Protein AF-A0A1G8QWF1-F1 (afdb_monomer_lite)

Secondary structure (DSSP, 8-state):
--HHHHHHHHHHHHHHHHHHHHHHHHHHHHHTTSS-HHHHHHHHHHHHHHHHHHHHTSPP-S-HHHHHHHTHHHHHHHHHHHHHHHH--STTHHHHHHHHHHHHHHHHGGGTT-GGG-HHHHHHHHHHHHHHHHHHHHHHHHHHHHHHHHT--

Radius of gyration: 18.03 Å; chains: 1; bounding box: 44×51×43 Å

Foldseek 3Di:
DDPVLLCVLQVQLVVLLVVLLVQLLVQCVVCVPPPDLVSLVVSLVSSLVSLLQSLLPHDDPVDLVSLLSNLVVLLVVLVVLLVCVVPDPDPVCPPSVVVSCSQCVSPCVVVVVPPSVPSNCSSVSSSVSSSNSNVVNVVVVVVVVVVVVVVVD

Sequence (153 aa):
MSFTDVLEINIKPFVYHTCIIMIGLGTIAATWNTSKNEGVFVAFILMILLHYVGGFLLTDHHSRYKNLSSVLLVFIFNFSLALYVQYFDYELQSLIGSVVFAFKLPFLYILGWHGPNYPLLVAFLPSLLLWLGLESKLLINSYRRILLDRNTT

pLDDT: mean 82.57, std 12.19, range [43.84, 96.19]

Structure (mmCIF, N/CA/C/O backbone):
data_AF-A0A1G8QWF1-F1
#
_entry.id   AF-A0A1G8QWF1-F1
#
loop_
_atom_site.group_PDB
_atom_site.id
_atom_site.type_symbol
_atom_site.label_atom_id
_atom_site.label_alt_id
_atom_site.label_comp_id
_atom_site.label_asym_id
_atom_site.label_entity_id
_atom_site.label_seq_id
_atom_site.pdbx_PDB_ins_code
_atom_site.Cartn_x
_atom_site.Cartn_y
_atom_site.Cartn_z
_atom_site.occupancy
_atom_site.B_iso_or_equiv
_atom_site.auth_seq_id
_atom_site.auth_comp_id
_atom_site.auth_asym_id
_atom_site.auth_atom_id
_atom_site.pdbx_PDB_model_num
ATOM 1 N N . MET A 1 1 ? 11.865 10.617 -16.528 1.00 74.00 1 MET A N 1
ATOM 2 C CA . MET A 1 1 ? 10.537 9.991 -16.390 1.00 74.00 1 MET A CA 1
ATOM 3 C C . MET A 1 1 ? 9.541 11.123 -16.269 1.00 74.00 1 MET A C 1
ATOM 5 O O . MET A 1 1 ? 9.817 12.041 -15.499 1.00 74.00 1 MET A O 1
ATOM 9 N N . SER A 1 2 ? 8.501 11.138 -17.098 1.00 87.38 2 SER A N 1
ATOM 10 C CA . SER A 1 2 ? 7.500 12.206 -17.072 1.00 87.38 2 SER A CA 1
ATOM 11 C C . SER A 1 2 ? 6.624 12.081 -15.816 1.00 87.38 2 SER A C 1
ATOM 13 O O . SER A 1 2 ? 6.546 11.006 -15.220 1.00 87.38 2 SER A O 1
ATOM 15 N N . PHE A 1 3 ? 5.963 13.165 -15.399 1.00 83.69 3 PHE A N 1
ATOM 16 C CA . PHE A 1 3 ? 4.993 13.108 -14.297 1.00 83.69 3 PHE A CA 1
ATOM 17 C C . PHE A 1 3 ? 3.871 12.098 -14.585 1.00 83.69 3 PHE A C 1
ATOM 19 O O . PHE A 1 3 ? 3.483 11.333 -13.704 1.00 83.69 3 PHE A O 1
ATOM 26 N N . THR A 1 4 ? 3.409 12.048 -15.835 1.00 88.25 4 THR A N 1
ATOM 27 C CA . THR A 1 4 ? 2.381 11.114 -16.303 1.00 88.25 4 THR A CA 1
ATOM 28 C C . THR A 1 4 ? 2.822 9.661 -16.133 1.00 88.25 4 THR A C 1
ATOM 30 O O . THR A 1 4 ? 2.059 8.865 -15.595 1.00 88.25 4 THR A O 1
ATOM 33 N N . ASP A 1 5 ? 4.074 9.336 -16.475 1.00 85.88 5 ASP A N 1
ATOM 34 C CA . ASP A 1 5 ? 4.620 7.981 -16.300 1.00 85.88 5 ASP A CA 1
ATOM 35 C C . ASP A 1 5 ? 4.638 7.586 -14.813 1.00 85.88 5 ASP A C 1
ATOM 37 O O . ASP A 1 5 ? 4.400 6.434 -14.454 1.00 85.88 5 ASP A O 1
ATOM 41 N N . VAL A 1 6 ? 4.967 8.535 -13.925 1.00 85.44 6 VAL A N 1
ATOM 42 C CA .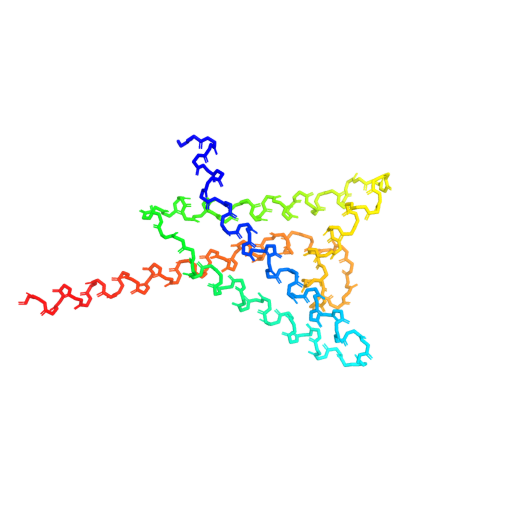 VAL A 1 6 ? 5.011 8.277 -12.477 1.00 85.44 6 VAL A CA 1
ATOM 43 C C . VAL A 1 6 ? 3.602 8.026 -11.959 1.00 85.44 6 VAL A C 1
ATOM 45 O O . VAL A 1 6 ? 3.395 7.073 -11.207 1.00 85.44 6 VAL A O 1
ATOM 48 N N . LEU A 1 7 ? 2.634 8.838 -12.383 1.00 87.62 7 LEU A N 1
ATOM 49 C CA . LEU A 1 7 ? 1.237 8.686 -11.994 1.00 87.62 7 LEU A CA 1
ATOM 50 C C . LEU A 1 7 ? 0.660 7.344 -12.466 1.00 87.62 7 LEU A C 1
ATOM 52 O O . LEU A 1 7 ? 0.024 6.643 -11.680 1.00 87.62 7 LEU A O 1
ATOM 56 N N . GLU A 1 8 ? 0.932 6.955 -13.711 1.00 90.06 8 GLU A N 1
ATOM 57 C CA . GLU A 1 8 ? 0.458 5.699 -14.298 1.00 90.06 8 GLU A CA 1
ATOM 58 C C . GLU A 1 8 ? 0.972 4.473 -13.530 1.00 90.06 8 GLU A C 1
ATOM 60 O O . GLU A 1 8 ? 0.209 3.558 -13.221 1.00 90.06 8 GLU A O 1
ATOM 65 N N . ILE A 1 9 ? 2.246 4.476 -13.136 1.00 91.62 9 ILE A N 1
ATOM 66 C CA . ILE A 1 9 ? 2.836 3.376 -12.359 1.00 91.62 9 ILE A CA 1
ATOM 67 C C . ILE A 1 9 ? 2.262 3.306 -10.931 1.00 91.62 9 ILE A C 1
ATOM 69 O O . ILE A 1 9 ? 2.194 2.229 -10.335 1.00 91.62 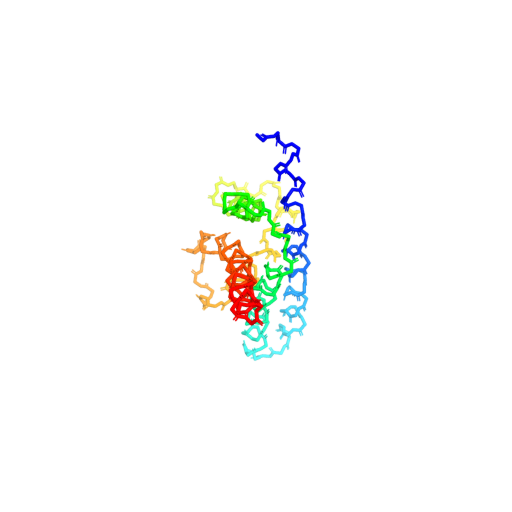9 ILE A O 1
ATOM 73 N N . ASN A 1 10 ? 1.813 4.436 -10.382 1.00 92.38 10 ASN A N 1
ATOM 74 C CA . ASN A 1 10 ? 1.321 4.536 -9.008 1.00 92.38 10 ASN A CA 1
ATOM 75 C C . ASN A 1 10 ? -0.188 4.304 -8.853 1.00 92.38 10 ASN A C 1
ATOM 77 O O . ASN A 1 10 ? -0.639 3.954 -7.758 1.00 92.38 10 ASN A O 1
ATOM 81 N N . ILE A 1 11 ? -0.979 4.489 -9.915 1.00 92.44 11 ILE A N 1
ATOM 82 C CA . ILE A 1 11 ? -2.444 4.456 -9.814 1.00 92.44 11 ILE A CA 1
ATOM 83 C C . ILE A 1 11 ? -2.955 3.090 -9.345 1.00 92.44 11 ILE A C 1
ATOM 85 O O . ILE A 1 11 ? -3.840 3.006 -8.499 1.00 92.44 11 ILE A O 1
ATOM 89 N N . LYS A 1 12 ? -2.361 2.001 -9.840 1.00 91.94 12 LYS A N 1
ATOM 90 C CA . LYS A 1 12 ? -2.780 0.634 -9.513 1.00 91.94 12 LYS A CA 1
ATOM 91 C C . LYS A 1 12 ? -2.491 0.273 -8.042 1.00 91.94 12 LYS A C 1
ATOM 93 O O . LYS A 1 12 ? -3.426 -0.144 -7.360 1.00 91.94 12 LYS A O 1
ATOM 98 N N . PRO A 1 13 ? -1.267 0.477 -7.516 1.00 94.25 13 PRO A N 1
ATOM 99 C CA . PRO A 1 13 ? -0.976 0.379 -6.082 1.00 94.25 13 PRO A CA 1
ATOM 100 C C . PRO A 1 13 ? -1.906 1.224 -5.209 1.00 94.25 13 PRO A C 1
ATOM 102 O O . PRO A 1 13 ? -2.366 0.757 -4.167 1.00 94.25 13 PRO A O 1
ATOM 105 N N . PHE A 1 14 ? -2.219 2.445 -5.649 1.00 94.69 14 PHE A N 1
ATOM 106 C CA . PHE A 1 14 ? -3.128 3.331 -4.930 1.00 94.69 14 PHE A CA 1
ATOM 107 C C . PHE A 1 14 ? -4.554 2.773 -4.863 1.00 94.69 14 PHE A C 1
ATOM 109 O O . PHE A 1 14 ? -5.126 2.700 -3.779 1.00 94.69 14 PHE A O 1
ATOM 116 N N . VAL A 1 15 ? -5.093 2.280 -5.982 1.00 94.56 15 VAL A N 1
ATOM 117 C CA . VAL A 1 15 ? -6.410 1.623 -6.023 1.00 94.56 15 VAL A CA 1
ATOM 118 C C . VAL A 1 15 ? -6.437 0.380 -5.131 1.00 94.56 15 VAL A C 1
ATOM 120 O O . VAL A 1 15 ? -7.384 0.210 -4.366 1.00 94.56 15 VAL A O 1
ATOM 123 N N . TYR A 1 16 ? -5.397 -0.462 -5.169 1.00 94.50 16 TYR A N 1
ATOM 124 C CA . TYR A 1 16 ? -5.292 -1.616 -4.267 1.00 94.50 16 TYR A CA 1
ATOM 125 C C . TYR A 1 16 ? -5.349 -1.190 -2.807 1.00 94.50 16 TYR A C 1
ATOM 127 O O . TYR A 1 16 ? -6.152 -1.730 -2.049 1.00 94.50 16 TYR A O 1
ATOM 135 N N . HIS A 1 17 ? -4.557 -0.190 -2.428 1.00 94.31 17 HIS A N 1
ATOM 136 C CA . HIS A 1 17 ? -4.582 0.354 -1.080 1.00 94.31 17 HIS A CA 1
ATOM 137 C C . HIS A 1 17 ? -5.986 0.844 -0.692 1.00 94.31 17 HIS A C 1
ATOM 139 O O . HIS A 1 17 ? -6.511 0.403 0.327 1.00 94.31 17 HIS A O 1
ATOM 145 N N . THR A 1 18 ? -6.644 1.664 -1.518 1.00 92.69 18 THR A N 1
ATOM 146 C CA . THR A 1 18 ? -8.005 2.151 -1.239 1.00 92.69 18 THR A CA 1
ATOM 147 C C . THR A 1 18 ? -9.008 1.007 -1.068 1.00 92.69 18 THR A C 1
ATOM 149 O O . THR A 1 18 ? -9.769 1.006 -0.102 1.00 92.69 18 THR A O 1
ATOM 152 N N . CYS A 1 19 ? -9.001 0.004 -1.950 1.00 93.94 19 CYS A N 1
ATOM 153 C CA . CYS A 1 19 ? -9.896 -1.150 -1.836 1.00 93.94 19 CYS A CA 1
ATOM 154 C C . CYS A 1 19 ? -9.656 -1.940 -0.545 1.00 93.94 19 CYS A C 1
ATOM 156 O O . CYS A 1 19 ? -10.612 -2.298 0.143 1.00 93.94 19 CYS A O 1
ATOM 158 N N . ILE A 1 20 ? -8.391 -2.185 -0.196 1.00 93.25 20 ILE A N 1
ATOM 159 C CA . ILE A 1 20 ? -8.035 -2.913 1.023 1.00 93.25 20 ILE A CA 1
ATOM 160 C C . ILE A 1 20 ? -8.504 -2.126 2.256 1.00 93.25 20 ILE A C 1
ATOM 162 O O . ILE A 1 20 ? -9.128 -2.709 3.137 1.00 93.25 20 ILE A O 1
ATOM 166 N N . ILE A 1 21 ? -8.317 -0.801 2.287 1.00 90.69 21 ILE A N 1
ATOM 167 C CA . ILE A 1 21 ? -8.823 0.073 3.362 1.00 90.69 21 ILE A CA 1
ATOM 168 C C . ILE A 1 21 ? -10.335 -0.045 3.532 1.00 90.69 21 ILE A C 1
ATOM 170 O O . ILE A 1 21 ? -10.801 -0.210 4.658 1.00 90.69 21 ILE A O 1
ATOM 174 N N . MET A 1 22 ? -11.096 -0.032 2.438 1.00 90.56 22 MET A N 1
ATOM 175 C CA . MET A 1 22 ? -12.554 -0.176 2.501 1.00 90.56 22 MET A CA 1
ATOM 176 C C . MET A 1 22 ? -12.981 -1.539 3.065 1.00 90.56 22 MET A C 1
ATOM 178 O O . MET A 1 22 ? -13.909 -1.603 3.873 1.00 90.56 22 MET A O 1
ATOM 182 N N . ILE A 1 23 ? -12.283 -2.620 2.701 1.00 88.94 23 ILE A N 1
ATOM 183 C CA . ILE A 1 23 ? -12.526 -3.963 3.256 1.00 88.94 23 ILE A CA 1
ATOM 184 C C . ILE A 1 23 ? -12.203 -3.996 4.756 1.00 88.94 23 ILE A C 1
ATOM 186 O O . ILE A 1 23 ? -13.001 -4.499 5.552 1.00 88.94 23 ILE A O 1
ATOM 190 N N . GLY A 1 24 ? -11.057 -3.440 5.155 1.00 86.56 24 GLY A N 1
ATOM 191 C CA . GLY A 1 24 ? -10.645 -3.365 6.556 1.00 86.56 24 GLY A CA 1
ATOM 192 C C . GLY A 1 24 ? -11.634 -2.577 7.402 1.00 86.56 24 GLY A C 1
ATOM 193 O O . GLY A 1 24 ? -12.073 -3.057 8.444 1.00 86.56 24 GLY A O 1
ATOM 194 N N . LEU A 1 25 ? -12.050 -1.409 6.912 1.00 86.56 25 LEU A N 1
ATOM 195 C CA . LEU A 1 25 ? -13.054 -0.576 7.562 1.00 86.56 25 LEU A CA 1
ATOM 196 C C . LEU A 1 25 ? -14.387 -1.315 7.715 1.00 86.56 25 LEU A C 1
ATOM 198 O O . LEU A 1 25 ? -14.945 -1.325 8.809 1.00 86.56 25 LEU A O 1
ATOM 202 N N . GLY A 1 26 ? -14.875 -1.969 6.656 1.00 85.81 26 GLY A N 1
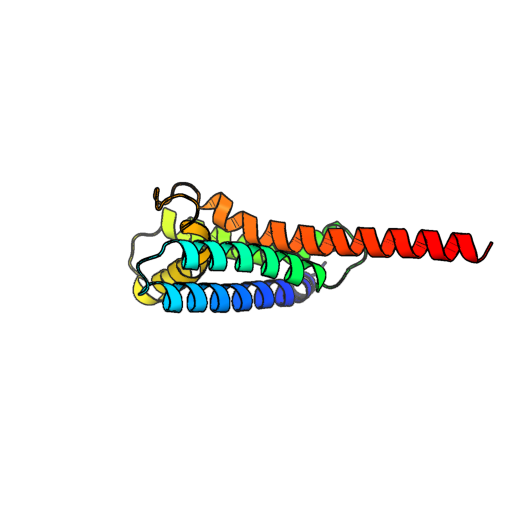ATOM 203 C CA . GLY A 1 26 ? -16.111 -2.754 6.710 1.00 85.81 26 GLY A CA 1
ATOM 204 C C . GLY A 1 26 ? -16.034 -3.909 7.711 1.00 85.81 26 GLY A C 1
ATOM 205 O O . GLY A 1 26 ? -16.972 -4.130 8.472 1.00 85.81 26 GLY A O 1
ATOM 206 N N . THR A 1 27 ? -14.891 -4.596 7.775 1.00 84.25 27 THR A N 1
ATOM 207 C CA . THR A 1 27 ? -14.657 -5.688 8.735 1.00 84.25 27 THR A CA 1
ATOM 208 C C . THR A 1 27 ? -14.640 -5.173 10.175 1.00 84.25 27 THR A C 1
ATOM 210 O O . THR A 1 27 ? -15.262 -5.763 11.059 1.00 84.25 27 THR A O 1
ATOM 213 N N . ILE A 1 28 ? -13.974 -4.042 10.422 1.00 81.56 28 ILE A N 1
ATOM 214 C CA . ILE A 1 28 ? -13.952 -3.398 11.741 1.00 81.56 28 ILE A CA 1
ATOM 215 C C . ILE A 1 28 ? -15.358 -2.944 12.132 1.00 81.56 28 ILE A C 1
ATOM 217 O O . ILE A 1 28 ? -15.810 -3.255 13.227 1.00 81.56 28 ILE A O 1
ATOM 221 N N . ALA A 1 29 ? -16.083 -2.278 11.233 1.00 82.31 29 ALA A N 1
ATOM 222 C CA . ALA A 1 29 ? -17.446 -1.821 11.489 1.00 82.31 29 ALA A CA 1
ATOM 223 C C . ALA A 1 29 ? -18.404 -2.988 11.790 1.00 82.31 29 ALA A C 1
ATOM 225 O O . ALA A 1 29 ? -19.205 -2.901 12.718 1.00 82.31 29 ALA A O 1
ATOM 226 N N . ALA A 1 30 ? -18.289 -4.101 11.057 1.00 83.19 30 ALA A N 1
ATOM 227 C CA . ALA A 1 30 ? -19.104 -5.295 11.278 1.00 83.19 30 ALA A CA 1
ATOM 228 C C . ALA A 1 30 ? -18.801 -5.985 12.620 1.00 83.19 30 ALA A C 1
ATOM 230 O O . ALA A 1 30 ? -19.698 -6.542 13.249 1.00 83.19 30 ALA A O 1
ATOM 231 N N . THR A 1 31 ? -17.544 -5.946 13.067 1.00 78.38 31 THR A N 1
ATOM 232 C CA . THR A 1 31 ? -17.106 -6.586 14.318 1.00 78.38 31 THR A CA 1
ATOM 233 C C . THR A 1 31 ? -17.230 -5.677 15.539 1.00 78.38 31 THR A C 1
ATOM 235 O O . THR A 1 31 ? -17.260 -6.180 16.660 1.00 78.38 31 THR A O 1
ATOM 238 N N . TRP A 1 32 ? -17.384 -4.363 15.349 1.00 73.88 32 TRP A N 1
ATOM 239 C CA . TRP A 1 32 ? -17.430 -3.363 16.423 1.00 73.88 32 TRP A CA 1
ATOM 240 C C . TRP A 1 32 ? -18.526 -3.617 17.461 1.00 73.88 32 TRP A C 1
ATOM 242 O O . TRP A 1 32 ? -18.358 -3.322 18.640 1.00 73.88 32 TRP A O 1
ATOM 252 N N . ASN A 1 33 ? -19.655 -4.182 17.029 1.00 67.94 33 ASN A N 1
ATOM 253 C CA . ASN A 1 33 ? -20.792 -4.448 17.910 1.00 67.94 33 ASN A CA 1
ATOM 254 C C . ASN A 1 33 ? -20.671 -5.782 18.671 1.00 67.94 33 ASN A C 1
ATOM 256 O O . ASN A 1 33 ? -21.527 -6.127 19.482 1.00 67.94 33 ASN A O 1
ATOM 260 N N . THR A 1 34 ? -19.611 -6.548 18.410 1.00 66.75 34 THR A N 1
ATOM 261 C CA . THR A 1 34 ? -19.255 -7.721 19.204 1.00 66.75 34 THR A CA 1
ATOM 262 C C . THR A 1 34 ? -18.205 -7.282 20.217 1.00 66.75 34 THR A C 1
ATOM 264 O O . THR A 1 34 ? -17.182 -6.721 19.846 1.00 66.75 34 THR A O 1
ATOM 267 N N . SER A 1 35 ? -18.435 -7.511 21.509 1.00 57.00 35 SER A N 1
ATOM 268 C CA . SER A 1 35 ? -17.582 -7.045 22.620 1.00 57.00 35 SER A CA 1
ATOM 269 C C . SER A 1 35 ? -16.156 -7.632 22.646 1.00 57.00 35 SER A C 1
ATOM 271 O O . SER A 1 35 ? -15.446 -7.511 23.645 1.00 57.00 35 SER A O 1
ATOM 273 N N . LYS A 1 36 ? -15.718 -8.286 21.565 1.00 63.47 36 LYS A N 1
ATOM 274 C CA . LYS A 1 36 ? -14.436 -8.971 21.449 1.00 63.47 36 LYS A CA 1
ATOM 275 C C . LYS A 1 36 ? -13.481 -8.174 20.566 1.00 63.47 36 LYS A C 1
ATOM 277 O O . LYS A 1 36 ? -13.614 -8.146 19.346 1.00 63.47 36 LYS A O 1
ATOM 282 N N . ASN A 1 37 ? -12.431 -7.640 21.188 1.00 69.50 37 ASN A N 1
ATOM 283 C CA . ASN A 1 37 ? -11.287 -7.020 20.502 1.00 69.50 37 ASN A CA 1
ATOM 284 C C . ASN A 1 37 ? -10.583 -7.961 19.495 1.00 69.50 37 ASN A C 1
ATOM 286 O O . ASN A 1 37 ? -9.827 -7.501 18.642 1.00 69.50 37 ASN A O 1
ATOM 290 N N . GLU A 1 38 ? -10.856 -9.268 19.558 1.00 77.69 38 GLU A N 1
ATOM 291 C CA . GLU A 1 38 ? -10.370 -10.287 18.622 1.00 77.69 38 GLU A CA 1
ATOM 292 C C . GLU A 1 38 ? -10.754 -9.986 17.165 1.00 77.69 38 GLU A C 1
ATOM 294 O O . GLU A 1 38 ? -9.917 -10.129 16.278 1.00 77.69 38 GLU A O 1
ATOM 299 N N . GLY A 1 39 ? -11.985 -9.524 16.903 1.00 77.44 39 GLY A N 1
ATOM 300 C CA . GLY A 1 39 ? -12.454 -9.261 15.536 1.00 77.44 39 GLY A CA 1
ATOM 301 C C . GLY A 1 39 ? -11.672 -8.140 14.851 1.00 77.44 39 GLY A C 1
ATOM 302 O O . GLY A 1 39 ? -11.280 -8.259 13.690 1.00 77.44 39 GLY A O 1
ATOM 303 N N . VAL A 1 40 ? -11.356 -7.088 15.605 1.00 75.81 40 VAL A N 1
ATOM 304 C CA . VAL A 1 40 ? -10.552 -5.966 15.112 1.00 75.81 40 VAL A CA 1
ATOM 305 C C . VAL A 1 40 ? -9.091 -6.374 14.912 1.00 75.81 40 VAL A C 1
ATOM 307 O O . VAL A 1 40 ? -8.477 -5.999 13.913 1.00 75.81 40 VAL A O 1
ATOM 310 N N . PHE A 1 41 ? -8.541 -7.197 15.810 1.00 78.25 41 PHE A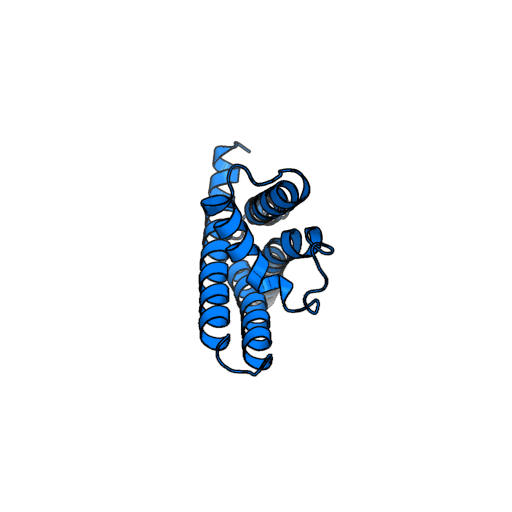 N 1
ATOM 311 C CA . PHE A 1 41 ? -7.199 -7.754 15.640 1.00 78.25 41 PHE A CA 1
ATOM 312 C C . PHE A 1 41 ? -7.098 -8.633 14.382 1.00 78.25 41 PHE A C 1
ATOM 314 O O . PHE A 1 41 ? -6.165 -8.479 13.594 1.00 78.25 41 PHE A O 1
ATOM 321 N N . VAL A 1 42 ? -8.084 -9.501 14.140 1.00 81.31 42 VAL A N 1
ATOM 322 C CA . VAL A 1 42 ? -8.155 -10.325 12.922 1.00 81.31 42 VAL A CA 1
ATOM 323 C C . VAL A 1 42 ? -8.276 -9.453 11.673 1.00 81.31 42 VAL A C 1
ATOM 325 O O . VAL A 1 42 ? -7.560 -9.697 10.700 1.00 81.31 42 VAL A O 1
ATOM 328 N N . ALA A 1 43 ? -9.116 -8.413 11.701 1.00 82.00 43 ALA A N 1
ATOM 329 C CA . ALA A 1 43 ? -9.229 -7.457 10.601 1.00 82.00 43 ALA A CA 1
ATOM 330 C C . ALA A 1 43 ? -7.876 -6.803 10.293 1.00 82.00 43 ALA A C 1
ATOM 332 O O . ALA A 1 43 ? -7.497 -6.689 9.131 1.00 82.00 43 ALA A O 1
ATOM 333 N N . PHE A 1 44 ? -7.102 -6.443 11.316 1.00 81.31 44 PHE A N 1
ATOM 334 C CA . PHE A 1 44 ? -5.765 -5.895 11.120 1.00 81.31 44 PHE A CA 1
ATOM 335 C C . PHE A 1 44 ? -4.783 -6.898 10.492 1.00 81.31 44 PHE A C 1
ATOM 337 O O . PHE A 1 44 ? -4.096 -6.562 9.525 1.00 81.31 44 PHE A O 1
ATOM 344 N N . ILE A 1 45 ? -4.719 -8.133 10.998 1.00 85.19 45 ILE A N 1
ATOM 345 C CA . ILE A 1 45 ? -3.855 -9.170 10.411 1.00 85.19 45 ILE A CA 1
ATOM 346 C C . ILE A 1 45 ? -4.232 -9.404 8.947 1.00 85.19 45 ILE A C 1
ATOM 348 O O . ILE A 1 45 ? -3.359 -9.449 8.078 1.00 85.19 45 ILE A O 1
ATOM 352 N N . LEU A 1 46 ? -5.532 -9.467 8.656 1.00 87.75 46 LEU A N 1
ATOM 353 C CA . LEU A 1 46 ? -6.038 -9.558 7.294 1.00 87.75 46 LEU A CA 1
ATOM 354 C C . LEU A 1 46 ? -5.571 -8.367 6.447 1.00 87.75 46 LEU A C 1
ATOM 356 O O . LEU A 1 46 ? -5.118 -8.564 5.325 1.00 87.75 46 LEU A O 1
ATOM 360 N N . MET A 1 47 ? -5.599 -7.148 6.984 1.00 88.31 47 MET A N 1
ATOM 361 C CA . MET A 1 47 ? -5.115 -5.952 6.293 1.00 88.31 47 MET A CA 1
ATOM 362 C C . MET A 1 47 ? -3.620 -6.010 5.973 1.00 88.31 47 MET A C 1
ATOM 364 O O . MET A 1 47 ? -3.246 -5.652 4.854 1.00 88.31 47 MET A O 1
ATOM 368 N N . ILE A 1 48 ? -2.770 -6.477 6.898 1.00 90.00 48 ILE A N 1
ATOM 369 C CA . ILE A 1 48 ? -1.341 -6.703 6.610 1.00 90.00 48 ILE A CA 1
ATOM 370 C C . ILE A 1 48 ? -1.203 -7.663 5.428 1.00 90.00 48 ILE A C 1
ATOM 372 O O . ILE A 1 48 ? -0.504 -7.363 4.456 1.00 90.00 48 ILE A O 1
ATOM 376 N N . LEU A 1 49 ? -1.871 -8.816 5.519 1.00 93.19 49 LEU A N 1
ATOM 377 C CA . LEU A 1 49 ? -1.778 -9.877 4.520 1.00 93.19 49 LEU A CA 1
ATOM 378 C C . LEU A 1 49 ? -2.265 -9.394 3.153 1.00 93.19 49 LEU A C 1
ATOM 380 O O . LEU A 1 49 ? -1.594 -9.621 2.149 1.00 93.19 49 LEU A O 1
ATOM 384 N N . LEU A 1 50 ? -3.386 -8.677 3.111 1.00 94.50 50 LEU A N 1
ATOM 385 C CA . LEU A 1 50 ? -3.943 -8.126 1.881 1.00 94.50 50 LEU A CA 1
ATOM 386 C C . LEU A 1 50 ? -3.025 -7.077 1.249 1.00 94.50 50 LEU A C 1
ATOM 388 O O . LEU A 1 50 ? -2.870 -7.090 0.031 1.00 94.50 50 LEU A O 1
ATOM 392 N N . HIS A 1 51 ? -2.377 -6.206 2.031 1.00 94.75 51 HIS A N 1
ATOM 393 C CA . HIS A 1 51 ? -1.398 -5.258 1.482 1.00 94.75 51 HIS A CA 1
ATOM 394 C C . HIS A 1 51 ? -0.166 -5.976 0.931 1.00 94.75 51 HIS A C 1
ATOM 396 O O . HIS A 1 51 ? 0.289 -5.651 -0.164 1.00 94.75 51 HIS A O 1
ATOM 402 N N . TYR A 1 52 ? 0.345 -6.984 1.638 1.00 95.94 52 TYR A N 1
ATOM 403 C CA . TYR A 1 52 ? 1.460 -7.788 1.143 1.00 95.94 52 TYR A CA 1
ATOM 404 C C . TYR A 1 52 ? 1.105 -8.513 -0.167 1.00 95.94 52 TYR A C 1
ATOM 406 O O . TYR A 1 52 ? 1.832 -8.414 -1.157 1.00 95.94 52 TYR A O 1
ATOM 414 N N . VAL A 1 53 ? -0.052 -9.182 -0.216 1.00 96.19 53 VAL A N 1
ATOM 415 C CA . VAL A 1 53 ? -0.550 -9.859 -1.427 1.00 96.19 53 VAL A CA 1
ATOM 416 C C . VAL A 1 53 ? -0.808 -8.854 -2.551 1.00 96.19 53 VAL A C 1
ATOM 418 O O . VAL A 1 53 ? -0.417 -9.098 -3.690 1.00 96.19 53 VAL A O 1
ATOM 421 N N . GLY A 1 54 ? -1.397 -7.696 -2.248 1.00 95.38 54 GLY A N 1
ATOM 422 C CA . GLY A 1 54 ? -1.588 -6.609 -3.208 1.00 95.38 54 GLY A CA 1
ATOM 423 C C . GLY A 1 54 ? -0.266 -6.154 -3.825 1.00 95.38 54 GLY A C 1
ATOM 424 O O . GLY A 1 54 ? -0.188 -5.978 -5.040 1.00 95.38 54 GLY A O 1
ATOM 425 N N . GLY A 1 55 ? 0.787 -6.066 -3.009 1.00 95.38 55 GLY A N 1
ATOM 426 C CA . GLY A 1 55 ? 2.158 -5.797 -3.435 1.00 95.38 55 GLY A CA 1
ATOM 427 C C . GLY A 1 55 ? 2.699 -6.846 -4.400 1.00 95.38 55 GLY A C 1
ATOM 428 O O . GLY A 1 55 ? 3.236 -6.524 -5.458 1.00 95.38 55 GLY A O 1
ATOM 429 N N . PHE A 1 56 ? 2.487 -8.121 -4.081 1.00 95.25 56 PHE A N 1
ATOM 430 C CA . PHE A 1 56 ? 2.883 -9.242 -4.935 1.00 95.25 56 PHE A CA 1
ATOM 431 C C . PHE A 1 56 ? 2.203 -9.206 -6.318 1.00 95.25 56 PHE A C 1
ATOM 433 O O . PHE A 1 56 ? 2.789 -9.603 -7.328 1.00 95.25 56 PHE A O 1
ATOM 440 N N . LEU A 1 57 ? 0.974 -8.689 -6.399 1.00 94.50 57 LEU A N 1
ATOM 441 C CA . LEU A 1 57 ? 0.219 -8.544 -7.650 1.00 94.50 57 LEU A CA 1
ATOM 442 C C . LEU A 1 57 ? 0.629 -7.316 -8.488 1.00 94.50 57 LEU A C 1
ATOM 444 O O . LEU A 1 57 ? 0.139 -7.144 -9.613 1.00 94.50 57 LEU A O 1
ATOM 448 N N . LEU A 1 58 ? 1.533 -6.471 -7.983 1.00 94.00 58 LEU A N 1
ATOM 449 C CA . LEU A 1 58 ? 2.034 -5.312 -8.716 1.00 94.00 58 LEU A CA 1
ATOM 450 C C . LEU A 1 58 ? 2.902 -5.708 -9.912 1.00 94.00 58 LEU A C 1
ATOM 452 O O . LEU A 1 58 ? 3.463 -6.807 -10.004 1.00 94.00 58 LEU A O 1
ATOM 456 N N . THR A 1 59 ? 2.967 -4.797 -10.877 1.00 90.62 59 THR A N 1
ATOM 457 C CA . THR A 1 59 ? 3.772 -4.958 -12.087 1.00 90.62 59 THR A CA 1
ATOM 458 C C . THR A 1 59 ? 5.251 -4.816 -11.735 1.00 90.62 59 THR A C 1
ATOM 460 O O . THR A 1 59 ? 5.631 -3.905 -11.009 1.00 90.62 59 THR A O 1
ATOM 463 N N . ASP A 1 60 ? 6.088 -5.718 -12.252 1.00 89.19 60 ASP A N 1
ATOM 464 C CA . ASP A 1 60 ? 7.539 -5.545 -12.194 1.00 89.19 60 ASP A CA 1
ATOM 465 C C . ASP A 1 60 ? 7.976 -4.633 -13.343 1.00 89.19 60 ASP A C 1
ATOM 467 O O . ASP A 1 60 ? 7.762 -4.956 -14.511 1.00 89.19 60 ASP A O 1
ATOM 471 N N . HIS A 1 61 ? 8.595 -3.503 -13.015 1.00 87.56 61 HIS A N 1
ATOM 472 C CA . HIS A 1 61 ? 9.119 -2.545 -13.986 1.00 87.56 61 HIS A CA 1
ATOM 473 C C . HIS A 1 61 ? 10.607 -2.750 -14.307 1.00 87.56 61 HIS A C 1
ATOM 475 O O . HIS A 1 61 ? 11.229 -1.866 -14.906 1.00 87.56 61 HIS A O 1
ATOM 481 N N . HIS A 1 62 ? 11.195 -3.875 -13.884 1.00 85.56 62 HIS A N 1
ATOM 482 C CA . HIS A 1 62 ? 12.597 -4.261 -14.094 1.00 85.56 62 HIS A CA 1
ATOM 483 C C . HIS A 1 62 ? 13.620 -3.215 -13.620 1.00 85.56 62 HIS A C 1
ATOM 485 O O . HIS A 1 62 ? 14.778 -3.204 -14.030 1.00 85.56 62 HIS A O 1
ATOM 491 N N . SER A 1 63 ? 13.195 -2.318 -12.732 1.00 88.19 63 SER A N 1
ATOM 492 C CA . SER A 1 63 ? 14.019 -1.280 -12.133 1.00 88.19 63 SER A CA 1
ATOM 493 C C . SER A 1 63 ? 13.584 -1.110 -10.690 1.00 88.19 63 SER A C 1
ATOM 495 O O . SER A 1 63 ? 12.433 -0.763 -10.428 1.00 88.19 63 SER A O 1
ATOM 497 N N . ARG A 1 64 ? 14.519 -1.306 -9.752 1.00 86.12 64 ARG A N 1
ATOM 498 C CA . ARG A 1 64 ? 14.265 -1.094 -8.318 1.00 86.12 64 ARG A CA 1
ATOM 499 C C . ARG A 1 64 ? 13.724 0.304 -8.040 1.00 86.12 64 ARG A C 1
ATOM 501 O O . ARG A 1 64 ? 12.814 0.449 -7.238 1.00 86.12 64 ARG A O 1
ATOM 508 N N . TYR A 1 65 ? 14.235 1.312 -8.748 1.00 88.25 65 TYR A N 1
ATOM 509 C CA . TYR A 1 65 ? 13.752 2.682 -8.617 1.00 88.25 65 TYR A CA 1
ATOM 510 C C . TYR A 1 65 ? 12.287 2.807 -9.047 1.00 88.25 65 TYR A C 1
ATOM 512 O O . TYR A 1 65 ? 11.488 3.327 -8.285 1.00 88.25 65 TYR A O 1
ATOM 520 N N . LYS A 1 66 ? 11.900 2.267 -10.212 1.00 89.62 66 LYS A N 1
ATOM 521 C CA . LYS A 1 66 ? 10.497 2.307 -10.670 1.00 89.62 66 LYS A CA 1
ATOM 522 C C . LYS A 1 66 ? 9.563 1.492 -9.773 1.00 89.62 66 LYS A C 1
ATOM 524 O O . LYS A 1 66 ? 8.447 1.924 -9.509 1.00 89.62 66 LYS A O 1
ATOM 529 N N . ASN A 1 67 ? 10.030 0.346 -9.280 1.00 90.38 67 ASN A N 1
ATOM 530 C CA . ASN A 1 67 ? 9.279 -0.508 -8.362 1.00 90.38 67 ASN A CA 1
ATOM 531 C C . ASN A 1 67 ? 9.053 0.193 -7.015 1.00 90.38 67 ASN A C 1
ATOM 533 O O . ASN A 1 67 ? 7.923 0.228 -6.534 1.00 90.38 67 ASN A O 1
ATOM 537 N N . LEU A 1 68 ? 10.077 0.843 -6.456 1.00 90.12 68 LEU A N 1
ATOM 538 C CA . LEU A 1 68 ? 9.925 1.692 -5.273 1.00 90.12 68 LEU A CA 1
ATOM 539 C C . LEU A 1 68 ? 8.997 2.877 -5.562 1.00 90.12 68 LEU A C 1
ATOM 541 O O . LEU A 1 68 ? 8.076 3.144 -4.795 1.00 90.12 68 LEU A O 1
ATOM 545 N N . SER A 1 69 ? 9.192 3.553 -6.697 1.00 88.94 69 SER A N 1
ATOM 546 C CA . SER A 1 69 ? 8.342 4.666 -7.105 1.00 88.94 69 SER A CA 1
ATOM 547 C C . SER A 1 69 ? 6.883 4.271 -7.251 1.00 88.94 69 SER A C 1
ATOM 549 O O . SER A 1 69 ? 6.050 5.136 -7.026 1.00 88.94 69 SER A O 1
ATOM 551 N N . SER A 1 70 ? 6.562 3.014 -7.574 1.00 91.88 70 SER A N 1
ATOM 552 C CA . SER A 1 70 ? 5.178 2.543 -7.724 1.00 91.88 70 SER A CA 1
ATOM 553 C C . SER A 1 70 ? 4.362 2.581 -6.436 1.00 91.88 70 SER A C 1
ATOM 555 O O . SER A 1 70 ? 3.149 2.747 -6.483 1.00 91.88 70 SER A O 1
ATOM 557 N N . VAL A 1 71 ? 5.002 2.488 -5.272 1.00 93.31 71 VAL A N 1
ATOM 558 C CA . VAL A 1 71 ? 4.295 2.505 -3.983 1.00 93.31 71 VAL A CA 1
ATOM 559 C C . VAL A 1 71 ? 4.334 3.875 -3.301 1.00 93.31 71 VAL A C 1
ATOM 561 O O . VAL A 1 71 ? 3.753 4.044 -2.224 1.00 93.31 71 VAL A O 1
ATOM 564 N N . LEU A 1 72 ? 5.012 4.862 -3.900 1.00 92.31 72 LEU A N 1
ATOM 565 C CA . LEU A 1 72 ? 5.224 6.174 -3.285 1.00 92.31 72 LEU A CA 1
ATOM 566 C C . LEU A 1 72 ? 3.938 6.982 -3.164 1.00 92.31 72 LEU A C 1
ATOM 568 O O . LEU A 1 72 ? 3.779 7.682 -2.170 1.00 92.31 72 LEU A O 1
ATOM 572 N N . LEU A 1 73 ? 3.009 6.888 -4.116 1.00 93.25 73 LEU A N 1
ATOM 573 C CA . LEU A 1 73 ? 1.749 7.630 -4.039 1.00 93.25 73 LEU A CA 1
ATOM 574 C C . LEU A 1 73 ? 0.927 7.220 -2.814 1.00 93.25 73 LEU A C 1
ATOM 576 O O . LEU A 1 73 ? 0.336 8.076 -2.163 1.00 93.25 73 LEU A O 1
ATOM 580 N N . VAL A 1 74 ? 0.945 5.931 -2.456 1.00 93.44 74 VAL A N 1
ATOM 581 C CA . VAL A 1 74 ? 0.313 5.433 -1.225 1.00 93.44 74 VAL A CA 1
ATOM 582 C C . VAL A 1 74 ? 0.951 6.081 0.002 1.00 93.44 74 VAL A C 1
ATOM 584 O O . VAL A 1 74 ? 0.234 6.551 0.884 1.00 93.44 74 VAL A O 1
ATOM 587 N N . PHE A 1 75 ? 2.283 6.154 0.051 1.00 92.69 75 PHE A N 1
ATOM 588 C CA . PHE A 1 75 ? 2.989 6.825 1.142 1.00 92.69 75 PHE A CA 1
ATOM 589 C C . PHE A 1 75 ? 2.658 8.320 1.199 1.00 92.69 75 PHE A C 1
ATOM 591 O O . PHE A 1 75 ? 2.230 8.802 2.242 1.00 92.69 75 PHE A O 1
ATOM 598 N N . ILE A 1 76 ? 2.809 9.039 0.082 1.00 92.62 76 ILE A N 1
ATOM 599 C CA . ILE A 1 76 ? 2.566 10.484 -0.010 1.00 92.62 76 ILE A CA 1
ATOM 600 C C . ILE A 1 76 ? 1.141 10.802 0.427 1.00 92.62 76 ILE A C 1
ATOM 602 O O . ILE A 1 76 ? 0.951 11.684 1.253 1.00 92.62 76 ILE A O 1
ATOM 606 N N . PHE A 1 77 ? 0.149 10.053 -0.056 1.00 91.88 77 PHE A N 1
ATOM 607 C CA . PHE A 1 77 ? -1.243 10.263 0.319 1.00 91.88 77 PHE A CA 1
ATOM 608 C C . PHE A 1 77 ? -1.471 10.091 1.825 1.00 91.88 77 PHE A C 1
ATOM 610 O O . PHE A 1 77 ? -1.999 10.995 2.473 1.00 91.88 77 PHE A O 1
ATOM 617 N N . ASN A 1 78 ? -1.033 8.971 2.410 1.00 88.94 78 ASN A N 1
ATOM 618 C CA . ASN A 1 78 ? -1.223 8.746 3.844 1.00 88.94 78 ASN A CA 1
ATOM 619 C C . ASN A 1 78 ? -0.411 9.731 4.698 1.00 88.94 78 ASN A C 1
ATOM 621 O O . ASN A 1 78 ? -0.868 10.149 5.762 1.00 88.94 78 ASN A O 1
ATOM 625 N N . PHE A 1 79 ? 0.768 10.136 4.230 1.00 88.62 79 PHE A N 1
ATOM 626 C CA . PHE A 1 79 ? 1.587 11.152 4.878 1.00 88.62 79 PHE A CA 1
ATOM 627 C C . PHE A 1 79 ? 0.913 12.529 4.827 1.00 88.62 79 PHE A C 1
ATOM 629 O O . PHE A 1 79 ? 0.836 13.204 5.849 1.00 88.62 79 PHE A O 1
ATOM 636 N N . SER A 1 80 ? 0.333 12.919 3.690 1.00 88.44 80 SER A N 1
ATOM 637 C CA . SER A 1 80 ? -0.465 14.143 3.571 1.00 88.44 80 SER A CA 1
ATOM 638 C C . SER A 1 80 ? -1.681 14.122 4.497 1.00 88.44 80 SER A C 1
ATOM 640 O O . SER A 1 80 ? -1.937 15.120 5.165 1.00 88.44 80 SER A O 1
ATOM 642 N N . LEU A 1 81 ? -2.388 12.991 4.613 1.00 84.81 81 LEU A N 1
ATOM 643 C CA . LEU A 1 81 ? -3.477 12.839 5.588 1.00 84.81 81 LEU A CA 1
ATOM 644 C C . LEU A 1 81 ? -2.975 12.947 7.035 1.00 84.81 81 LEU A C 1
ATOM 646 O O . LEU A 1 81 ? -3.643 13.536 7.884 1.00 84.81 81 LEU A O 1
ATOM 650 N N . ALA A 1 82 ? -1.803 12.386 7.335 1.00 80.25 82 ALA A N 1
ATOM 651 C CA . ALA A 1 82 ? -1.187 12.488 8.651 1.00 80.25 82 ALA A CA 1
ATOM 652 C C . ALA A 1 82 ? -0.838 13.940 9.011 1.00 80.25 82 ALA A C 1
ATOM 654 O O . ALA A 1 82 ? -1.220 14.389 10.093 1.00 80.25 82 ALA A O 1
ATOM 655 N N . LEU A 1 83 ? -0.187 14.668 8.097 1.00 83.00 83 LEU A N 1
ATOM 656 C CA . LEU A 1 83 ? 0.124 16.089 8.258 1.00 83.00 83 LEU A CA 1
ATOM 657 C C . LEU A 1 83 ? -1.150 16.926 8.388 1.00 83.00 83 LEU A C 1
ATOM 659 O O . LEU A 1 83 ? -1.220 17.790 9.255 1.00 83.00 83 LEU A O 1
ATOM 663 N N . TYR A 1 84 ? -2.174 16.646 7.577 1.00 79.94 84 TYR A N 1
ATOM 664 C CA . TYR A 1 84 ? -3.432 17.386 7.630 1.00 79.94 84 TYR A CA 1
ATOM 665 C C . TYR A 1 84 ? -4.030 17.373 9.043 1.00 79.94 84 TYR A C 1
ATOM 667 O O . TYR A 1 84 ? -4.341 18.420 9.596 1.00 79.94 84 TYR A O 1
ATOM 675 N N . VAL A 1 85 ? -4.093 16.192 9.663 1.00 75.88 85 VAL A N 1
ATOM 676 C CA . VAL A 1 85 ? -4.598 16.025 11.038 1.00 75.88 85 VAL A CA 1
ATOM 677 C C . VAL A 1 85 ? -3.741 16.733 12.080 1.00 75.88 85 VAL A C 1
ATOM 679 O O . VAL A 1 85 ? -4.255 17.139 13.113 1.00 75.88 85 VAL A O 1
ATOM 682 N N . GLN A 1 86 ? -2.433 16.815 11.852 1.00 76.81 86 GLN A N 1
ATOM 683 C CA . GLN A 1 86 ? -1.503 17.385 12.820 1.00 76.81 86 GLN A CA 1
ATOM 684 C C . GLN A 1 86 ? -1.484 18.919 12.790 1.00 76.81 86 GLN A C 1
ATOM 686 O O . GLN A 1 86 ? -1.223 19.529 13.823 1.00 76.81 86 GLN A O 1
ATOM 691 N N . TYR A 1 87 ? -1.715 19.527 11.623 1.00 78.69 87 TYR A N 1
ATOM 692 C CA . TYR A 1 87 ? -1.474 20.957 11.406 1.00 78.69 87 TYR A CA 1
ATOM 693 C C . TYR A 1 87 ? -2.728 21.792 11.135 1.00 78.69 87 TYR A C 1
ATOM 695 O O . TYR A 1 87 ? -2.653 23.012 11.266 1.00 78.69 87 TYR A O 1
ATOM 703 N N . PHE A 1 88 ? -3.853 21.188 10.747 1.00 72.62 88 PHE A N 1
ATOM 704 C CA . PHE A 1 88 ? -5.063 21.934 10.400 1.00 72.62 88 PHE A CA 1
ATOM 705 C C . PHE A 1 88 ? -6.181 21.678 11.410 1.00 72.62 88 PHE A C 1
ATOM 707 O O . PHE A 1 88 ? -6.668 20.555 11.546 1.00 72.62 88 PHE A O 1
ATOM 714 N N . ASP A 1 89 ? -6.625 22.749 12.070 1.00 60.69 89 ASP A N 1
ATOM 715 C CA . ASP A 1 89 ? -7.815 22.740 12.916 1.00 60.69 89 ASP A CA 1
ATOM 716 C C . ASP A 1 89 ? -9.088 22.858 12.053 1.00 60.69 89 ASP A C 1
ATOM 718 O O . ASP A 1 89 ? -9.413 23.893 11.481 1.00 60.69 89 ASP A O 1
ATOM 722 N N . TYR A 1 90 ? -9.785 21.728 11.950 1.00 58.19 90 TYR A N 1
ATOM 723 C CA . TYR A 1 90 ? -11.240 21.523 11.907 1.00 58.19 90 TYR A CA 1
ATOM 724 C C . TYR A 1 90 ? -12.192 22.296 10.962 1.00 58.19 90 TYR A C 1
ATOM 726 O O . TYR A 1 90 ? -13.380 21.974 10.973 1.00 58.19 90 TYR A O 1
ATOM 734 N N . GLU A 1 91 ? -11.776 23.212 10.089 1.00 54.72 91 GLU A N 1
ATOM 735 C CA . GLU A 1 91 ? -12.762 23.934 9.249 1.00 54.72 91 GLU A CA 1
ATOM 736 C C . GLU A 1 91 ? -13.363 23.099 8.091 1.00 54.72 91 GLU A C 1
ATOM 738 O O . GLU A 1 91 ? -14.484 23.358 7.661 1.00 54.72 91 GLU A O 1
ATOM 743 N N . LEU A 1 92 ? -12.693 22.028 7.633 1.00 57.28 92 LEU A N 1
ATOM 744 C CA . LEU A 1 92 ? -13.210 21.077 6.621 1.00 57.28 92 LEU A CA 1
ATOM 745 C C . LEU A 1 92 ? -13.640 19.725 7.237 1.00 57.28 92 LEU A C 1
ATOM 747 O O . LEU A 1 92 ? -13.402 18.643 6.689 1.00 57.28 92 LEU A O 1
ATOM 751 N N . GLN A 1 93 ? -14.245 19.794 8.425 1.00 59.72 93 GLN A N 1
ATOM 752 C CA . GLN A 1 93 ? -14.353 18.694 9.388 1.00 59.72 93 GLN A CA 1
ATOM 753 C C . GLN A 1 93 ? -15.004 17.402 8.872 1.00 59.72 93 GLN A C 1
ATOM 755 O O . GLN A 1 93 ? -14.530 16.316 9.201 1.00 59.72 93 GLN A O 1
ATOM 760 N N . SER A 1 94 ? -16.086 17.474 8.091 1.00 69.56 94 SER A N 1
ATOM 761 C CA . SER A 1 94 ? -16.901 16.277 7.839 1.00 69.56 94 SER A CA 1
ATOM 762 C C . SER A 1 94 ? -16.290 15.348 6.792 1.00 69.56 94 SER A C 1
ATOM 764 O O . SER A 1 94 ? -16.112 14.158 7.057 1.00 69.56 94 SER A O 1
ATOM 766 N N . LEU A 1 95 ? -15.925 15.868 5.616 1.00 75.50 95 LEU A N 1
ATOM 767 C CA . LEU A 1 95 ? -15.421 15.035 4.524 1.00 75.50 95 LEU A CA 1
ATOM 768 C C . LEU A 1 95 ? -13.980 14.585 4.775 1.00 75.50 95 LEU A C 1
ATOM 770 O O . LEU A 1 95 ? -13.704 13.386 4.751 1.00 75.50 95 LEU A O 1
ATOM 774 N N . ILE A 1 96 ? -13.063 15.522 5.047 1.00 75.88 96 ILE A N 1
ATOM 775 C CA . ILE A 1 96 ? -11.654 15.164 5.258 1.00 75.88 96 ILE A CA 1
ATOM 776 C C . ILE A 1 96 ? -11.497 14.384 6.563 1.00 75.88 96 ILE A C 1
ATOM 778 O O . ILE A 1 96 ? -10.753 13.406 6.590 1.00 75.88 96 ILE A O 1
ATOM 782 N N . GLY A 1 97 ? -12.259 14.726 7.607 1.00 74.50 97 GLY A N 1
ATOM 783 C CA . GLY A 1 97 ? -12.301 13.937 8.838 1.00 74.50 97 GLY A CA 1
ATOM 784 C C . GLY A 1 97 ? -12.745 12.493 8.595 1.00 74.50 97 GLY A C 1
ATOM 785 O O . GLY A 1 97 ? -12.099 11.571 9.090 1.00 74.50 97 GLY A O 1
ATOM 786 N N . SER A 1 98 ? -13.770 12.276 7.763 1.00 77.06 98 SER A N 1
ATOM 787 C CA . SER A 1 98 ? -14.224 10.925 7.395 1.00 77.06 98 SER A CA 1
ATOM 788 C C . SER A 1 98 ? -13.166 10.146 6.608 1.00 77.06 98 SER A C 1
ATOM 790 O O . SER A 1 98 ? -12.935 8.972 6.891 1.00 77.06 98 SER A O 1
ATOM 792 N N . VAL A 1 99 ? -12.485 10.792 5.654 1.00 81.75 99 VAL A N 1
ATOM 793 C CA . VAL A 1 99 ? -11.400 10.167 4.875 1.00 81.75 99 VAL A CA 1
ATOM 794 C C . VAL A 1 99 ? -10.228 9.800 5.782 1.00 81.75 99 VAL A C 1
ATOM 796 O O . VAL A 1 99 ? -9.762 8.664 5.772 1.00 81.75 99 VAL A O 1
ATOM 799 N N . VAL A 1 100 ? -9.779 10.735 6.616 1.00 79.62 100 VAL A N 1
ATOM 800 C CA . VAL A 1 100 ? -8.722 10.498 7.604 1.00 79.62 100 VAL A CA 1
ATOM 801 C C . VAL A 1 100 ? -9.085 9.327 8.509 1.00 79.62 100 VAL A C 1
ATOM 803 O O . VAL A 1 100 ? -8.257 8.445 8.732 1.00 79.62 100 VAL A O 1
ATOM 806 N N . PHE A 1 101 ? -10.309 9.317 9.034 1.00 78.25 101 PHE A N 1
ATOM 807 C CA . PHE A 1 101 ? -10.780 8.264 9.919 1.00 78.25 101 PHE A CA 1
ATOM 808 C C . PHE A 1 101 ? -10.765 6.908 9.210 1.00 78.25 101 PHE A C 1
ATOM 810 O O . PHE A 1 101 ? -10.171 5.966 9.727 1.00 78.25 101 PHE A O 1
ATOM 817 N N . ALA A 1 102 ? -11.319 6.823 7.999 1.00 81.56 102 ALA A N 1
ATOM 818 C CA . ALA A 1 102 ? -11.358 5.594 7.211 1.00 81.56 102 ALA A CA 1
ATOM 819 C C . ALA A 1 102 ? -9.961 5.007 6.951 1.00 81.56 102 ALA A C 1
ATOM 821 O O . ALA A 1 102 ? -9.768 3.801 7.086 1.00 81.56 102 ALA A O 1
ATOM 822 N N . PHE A 1 103 ? -8.981 5.851 6.620 1.00 81.81 103 PHE A N 1
ATOM 823 C CA . PHE A 1 103 ? -7.622 5.404 6.299 1.00 81.81 103 PHE A CA 1
ATOM 824 C C . PHE A 1 103 ? -6.753 5.142 7.535 1.00 81.81 103 PHE A C 1
ATOM 826 O O . PHE A 1 103 ? -5.849 4.311 7.475 1.00 81.81 103 PHE A O 1
ATOM 833 N N . LYS A 1 104 ? -7.028 5.794 8.673 1.00 76.94 104 LYS A N 1
ATOM 834 C CA . LYS A 1 104 ? -6.280 5.572 9.921 1.00 76.94 104 LYS A CA 1
ATOM 835 C C . LYS A 1 104 ? -6.841 4.439 10.774 1.00 76.94 104 LYS A C 1
ATOM 837 O O . LYS A 1 104 ?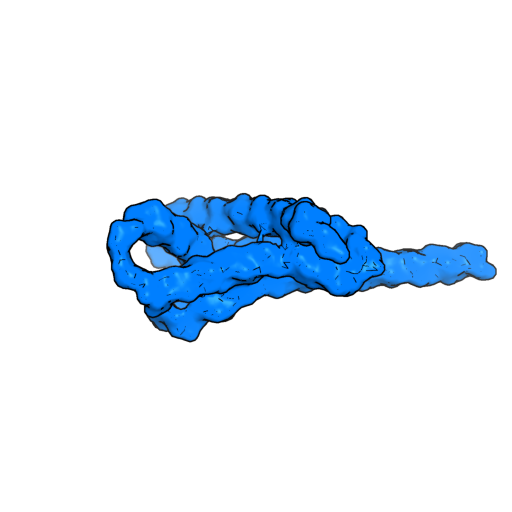 -6.058 3.708 11.382 1.00 76.94 104 LYS A O 1
ATOM 842 N N . LEU A 1 105 ? -8.167 4.295 10.847 1.00 77.00 105 LEU A N 1
ATOM 843 C CA . LEU A 1 105 ? -8.835 3.368 11.768 1.00 77.00 105 LEU A CA 1
ATOM 844 C C . LEU A 1 105 ? -8.298 1.929 11.673 1.00 77.00 105 LEU A C 1
ATOM 846 O O . LEU A 1 105 ? -8.015 1.359 12.730 1.00 77.00 105 LEU A O 1
ATOM 850 N N . PRO A 1 106 ? -8.053 1.358 10.473 1.00 74.44 106 PRO A N 1
ATOM 851 C CA . PRO A 1 106 ? -7.533 -0.003 10.362 1.00 74.44 106 PRO A CA 1
ATOM 852 C C . PRO A 1 106 ? -6.156 -0.227 10.996 1.00 74.44 106 PRO A C 1
ATOM 854 O O . PRO A 1 106 ? -5.819 -1.362 11.322 1.00 74.44 106 PRO A O 1
ATOM 857 N N . PHE A 1 107 ? -5.367 0.831 11.196 1.00 72.56 107 PHE A N 1
ATOM 858 C CA . PHE A 1 107 ? -4.001 0.744 11.721 1.00 72.56 107 PHE A CA 1
ATOM 859 C C . PHE A 1 107 ? -3.851 1.283 13.150 1.00 72.56 107 PHE A C 1
ATOM 861 O O . PHE A 1 107 ? -2.832 1.040 13.791 1.00 72.56 107 PHE A O 1
ATOM 868 N N . LEU A 1 108 ? -4.842 2.004 13.682 1.00 69.00 108 LEU A N 1
ATOM 869 C CA . LEU A 1 108 ? -4.777 2.586 15.030 1.00 69.00 108 LEU A CA 1
ATOM 870 C C . LEU A 1 108 ? -5.013 1.563 16.153 1.00 69.00 108 LEU A C 1
ATOM 872 O O . LEU A 1 108 ? -4.531 1.744 17.271 1.00 69.00 108 LEU A O 1
ATOM 876 N N . TYR A 1 109 ? -5.733 0.477 15.873 1.00 63.06 109 TYR A N 1
ATOM 877 C CA . TYR A 1 109 ? -6.223 -0.432 16.916 1.00 63.06 109 TYR A CA 1
ATOM 878 C C . TYR A 1 109 ? -5.145 -1.319 17.567 1.00 63.06 109 TYR A C 1
ATOM 880 O O . TYR A 1 109 ? -5.353 -1.847 18.655 1.00 63.06 109 TYR A O 1
ATOM 888 N N . ILE A 1 110 ? -3.971 -1.449 16.946 1.00 55.31 110 ILE A N 1
ATOM 889 C CA . ILE A 1 110 ? -2.841 -2.260 17.450 1.00 55.31 110 ILE A CA 1
ATOM 890 C C . ILE A 1 110 ? -2.127 -1.560 18.604 1.00 55.31 110 ILE A C 1
ATOM 892 O O . ILE A 1 110 ? -1.540 -2.201 19.467 1.00 55.31 110 ILE A O 1
ATOM 896 N N . LEU A 1 111 ? -2.170 -0.229 18.617 1.00 54.97 111 LEU A N 1
ATOM 897 C CA . LEU A 1 111 ? -1.411 0.604 19.547 1.00 54.97 111 LEU A CA 1
ATOM 898 C C . LEU A 1 111 ? -2.223 0.930 20.809 1.00 54.97 111 LEU A C 1
ATOM 900 O O . LEU A 1 111 ? -1.924 1.887 21.517 1.00 54.97 111 LEU A O 1
ATOM 904 N N . GLY A 1 112 ? -3.288 0.163 21.072 1.00 52.69 112 GLY A N 1
ATOM 905 C CA . GLY A 1 112 ? -4.106 0.306 22.273 1.00 52.69 112 GLY A CA 1
ATOM 906 C C . GLY A 1 112 ? -4.793 1.665 22.395 1.00 52.69 112 GLY A C 1
ATOM 907 O O . GLY A 1 112 ? -4.949 2.153 23.509 1.00 52.69 112 GLY A O 1
ATOM 908 N N . TRP A 1 113 ? -5.168 2.310 21.282 1.00 53.56 113 TRP A N 1
ATOM 909 C CA . TRP A 1 113 ? -5.786 3.648 21.293 1.00 53.56 113 TRP A CA 1
ATOM 910 C C . TRP A 1 113 ? -4.922 4.744 21.939 1.00 53.56 113 TRP A C 1
ATOM 912 O O . TRP A 1 113 ? -5.440 5.770 22.377 1.00 53.56 113 TRP A O 1
ATOM 922 N N . HIS A 1 114 ? -3.599 4.580 21.998 1.00 43.84 114 HIS A N 1
ATOM 923 C CA . HIS A 1 114 ? -2.727 5.595 22.596 1.00 43.84 114 HIS A CA 1
ATOM 924 C C . HIS A 1 114 ? -2.406 6.732 21.612 1.00 43.84 114 HIS A C 1
ATOM 926 O O . HIS A 1 114 ? -1.257 6.977 21.246 1.00 43.84 114 HIS A O 1
ATOM 932 N N . GLY A 1 115 ? -3.459 7.447 21.208 1.00 48.91 115 GLY A N 1
ATOM 933 C CA . GLY A 1 115 ? -3.384 8.783 20.628 1.00 48.91 115 GLY A CA 1
ATOM 934 C C . GLY A 1 115 ? -2.692 8.905 19.261 1.00 48.91 115 GLY A C 1
ATOM 935 O O . GLY A 1 115 ? -2.267 7.922 18.652 1.00 48.91 115 GLY A O 1
ATOM 936 N N . PRO A 1 116 ? -2.567 10.142 18.751 1.00 49.38 116 PRO A N 1
ATOM 937 C CA . PRO A 1 116 ? -1.989 10.463 17.445 1.00 49.38 116 PRO A CA 1
ATOM 938 C C . PRO A 1 116 ? -0.467 10.237 17.361 1.00 49.38 116 PRO A C 1
ATOM 940 O O . PRO A 1 116 ? 0.164 10.805 16.480 1.00 49.38 116 PRO A O 1
ATOM 943 N N . ASN A 1 117 ? 0.135 9.423 18.237 1.00 53.16 117 ASN A N 1
ATOM 944 C CA . ASN A 1 117 ? 1.588 9.346 18.436 1.00 53.16 117 ASN A CA 1
ATOM 945 C C . ASN A 1 117 ? 2.338 8.437 17.447 1.00 53.16 117 ASN A C 1
ATOM 947 O O . ASN A 1 117 ? 3.565 8.400 17.472 1.00 53.16 117 ASN A O 1
ATOM 951 N N . TYR A 1 118 ? 1.640 7.758 16.530 1.00 61.97 118 TYR A N 1
ATOM 952 C CA . TYR A 1 118 ? 2.277 6.939 15.486 1.00 61.97 118 TYR A CA 1
ATOM 953 C C . TYR A 1 118 ? 1.820 7.271 14.053 1.00 61.97 118 TYR A C 1
ATOM 955 O O . TYR A 1 118 ? 1.671 6.363 13.230 1.00 61.97 118 TYR A O 1
ATOM 963 N N . PRO A 1 119 ? 1.604 8.552 13.695 1.00 65.50 119 PRO A N 1
ATOM 964 C CA . PRO A 1 119 ? 0.997 8.908 12.418 1.00 65.50 119 PRO A CA 1
ATOM 965 C C . PRO A 1 119 ? 1.932 8.569 11.247 1.00 65.50 119 PRO A C 1
ATOM 967 O O . PRO A 1 119 ? 1.472 8.179 10.178 1.00 65.50 119 PRO A O 1
ATOM 970 N N . LEU A 1 120 ? 3.247 8.620 11.483 1.00 72.25 120 LEU A N 1
ATOM 971 C CA . LEU A 1 120 ? 4.280 8.221 10.530 1.00 72.25 120 LEU A CA 1
ATOM 972 C C . LEU A 1 120 ? 4.290 6.714 10.266 1.00 72.25 120 LEU A C 1
ATOM 974 O O . LEU A 1 120 ? 4.447 6.302 9.121 1.00 72.25 120 LEU A O 1
ATOM 978 N N . LEU A 1 121 ? 4.086 5.887 11.298 1.00 75.88 121 LEU A N 1
ATOM 979 C CA . LEU A 1 121 ? 4.046 4.433 11.135 1.00 75.88 121 LEU A CA 1
ATOM 980 C C . LEU A 1 121 ? 2.828 4.021 10.306 1.00 75.88 121 LEU A C 1
ATOM 982 O O . LEU A 1 121 ? 2.962 3.241 9.368 1.00 75.88 121 LEU A O 1
ATOM 986 N N . VAL A 1 122 ? 1.662 4.599 10.612 1.00 76.25 122 VAL A N 1
ATOM 987 C CA . VAL A 1 122 ? 0.421 4.380 9.853 1.00 76.25 122 VAL A CA 1
ATOM 988 C C . VAL A 1 122 ? 0.566 4.852 8.405 1.00 76.25 122 VAL A C 1
ATOM 990 O O . VAL A 1 122 ? 0.065 4.195 7.499 1.00 76.25 122 VAL A O 1
ATOM 993 N N . ALA A 1 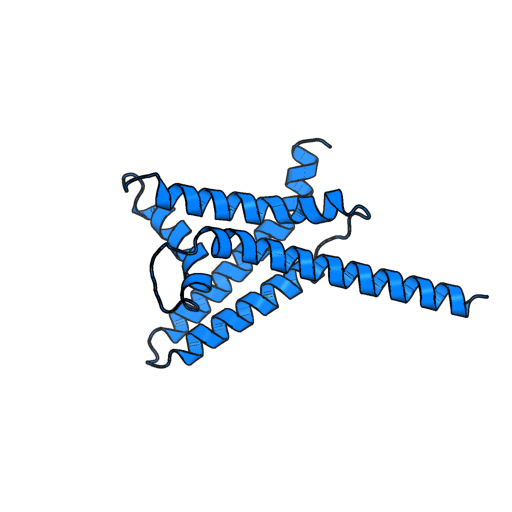123 ? 1.293 5.947 8.168 1.00 80.56 123 ALA A N 1
ATOM 994 C CA . ALA A 1 123 ? 1.541 6.434 6.817 1.00 80.56 123 ALA A CA 1
ATOM 995 C C . ALA A 1 123 ? 2.520 5.564 6.018 1.00 80.56 123 ALA A C 1
ATOM 997 O O . ALA A 1 123 ? 2.374 5.406 4.805 1.00 80.56 123 ALA A O 1
ATOM 998 N N . PHE A 1 124 ? 3.516 4.991 6.690 1.00 87.38 124 PHE A N 1
ATOM 999 C CA . PHE A 1 124 ? 4.581 4.229 6.049 1.00 87.38 124 PHE A CA 1
ATOM 1000 C C . PHE A 1 124 ? 4.214 2.763 5.799 1.00 87.38 124 PHE A C 1
ATOM 1002 O O . PHE A 1 124 ? 4.525 2.215 4.738 1.00 87.38 124 PHE A O 1
ATOM 1009 N N . LEU A 1 125 ? 3.531 2.129 6.755 1.00 89.25 125 LEU A N 1
ATOM 1010 C CA . LEU A 1 125 ? 3.283 0.688 6.764 1.00 89.25 125 LEU A CA 1
ATOM 1011 C C . LEU A 1 125 ? 2.591 0.158 5.490 1.00 89.25 125 LEU A C 1
ATOM 1013 O O . LEU A 1 125 ? 3.069 -0.843 4.956 1.00 89.25 125 LEU A O 1
ATOM 1017 N N . PRO A 1 126 ? 1.536 0.793 4.939 1.00 91.31 126 PRO A N 1
ATOM 1018 C CA . PRO A 1 126 ? 0.870 0.286 3.738 1.00 91.31 126 PRO A CA 1
ATOM 1019 C C . PRO A 1 126 ? 1.800 0.242 2.522 1.00 91.31 126 PRO A C 1
ATOM 1021 O O . PRO A 1 126 ? 1.835 -0.752 1.797 1.00 91.31 126 PRO A O 1
ATOM 1024 N N . SER A 1 127 ? 2.585 1.305 2.320 1.00 93.69 127 SER A N 1
ATOM 1025 C CA . SER A 1 127 ? 3.542 1.408 1.214 1.00 93.69 127 SER A CA 1
ATOM 1026 C C . SER A 1 127 ? 4.677 0.393 1.371 1.00 93.69 127 SER A C 1
ATOM 1028 O O . SER A 1 127 ? 5.018 -0.304 0.414 1.00 93.69 127 SER A O 1
ATOM 1030 N N . LEU A 1 128 ? 5.187 0.228 2.597 1.00 94.12 128 LEU A N 1
ATOM 1031 C CA . LEU A 1 128 ? 6.195 -0.782 2.916 1.00 94.12 128 LEU A CA 1
ATOM 1032 C C . LEU A 1 128 ? 5.697 -2.195 2.588 1.00 94.12 128 LEU A C 1
ATOM 1034 O O . LEU A 1 128 ? 6.410 -2.956 1.942 1.00 94.12 128 LEU A O 1
ATOM 1038 N N . LEU A 1 129 ? 4.478 -2.549 3.001 1.00 95.12 129 LEU A N 1
ATOM 1039 C CA . LEU A 1 129 ? 3.910 -3.878 2.757 1.00 95.12 129 LEU A CA 1
ATOM 1040 C C . LEU A 1 129 ? 3.710 -4.158 1.263 1.00 95.12 129 LEU A C 1
ATOM 1042 O O . LEU A 1 129 ? 4.048 -5.248 0.798 1.00 95.12 129 LEU A O 1
ATOM 1046 N N . LEU A 1 130 ? 3.225 -3.169 0.507 1.00 95.88 130 LEU A N 1
ATOM 1047 C CA . LEU A 1 130 ? 3.117 -3.269 -0.950 1.00 95.88 130 LEU A CA 1
ATOM 1048 C C . LEU A 1 130 ? 4.494 -3.484 -1.597 1.00 95.88 130 LEU A C 1
ATOM 1050 O O . LEU A 1 130 ? 4.648 -4.331 -2.478 1.00 95.88 130 LEU A O 1
ATOM 1054 N N . TRP A 1 131 ? 5.512 -2.754 -1.139 1.00 96.00 131 TRP A N 1
ATOM 1055 C CA . TRP A 1 131 ? 6.871 -2.904 -1.654 1.00 96.00 131 TRP A CA 1
ATOM 1056 C C . TRP A 1 131 ? 7.472 -4.270 -1.314 1.00 96.00 131 TRP A C 1
ATOM 1058 O O . TRP A 1 131 ? 8.016 -4.928 -2.197 1.00 96.00 131 TRP A O 1
ATOM 1068 N N . LEU A 1 132 ? 7.310 -4.750 -0.077 1.00 95.62 132 LEU A N 1
ATOM 1069 C CA . LEU A 1 132 ? 7.779 -6.076 0.338 1.00 95.62 132 LEU A CA 1
ATOM 1070 C C . LEU A 1 132 ? 7.131 -7.199 -0.480 1.00 95.62 132 LEU A C 1
ATOM 1072 O O . LEU A 1 132 ? 7.816 -8.151 -0.866 1.00 95.62 132 LEU A O 1
ATOM 1076 N N . GLY A 1 133 ? 5.834 -7.089 -0.778 1.00 95.75 133 GLY A N 1
ATOM 1077 C CA . GLY A 1 133 ? 5.142 -8.028 -1.662 1.00 95.75 133 GLY A CA 1
ATOM 1078 C C . GLY A 1 133 ? 5.741 -8.048 -3.070 1.00 95.75 133 GLY A C 1
ATOM 1079 O O . GLY A 1 133 ? 6.025 -9.120 -3.613 1.00 95.75 133 GLY A O 1
ATOM 1080 N N . LEU A 1 134 ? 5.999 -6.867 -3.640 1.00 95.25 134 LEU A N 1
ATOM 1081 C CA . LEU A 1 134 ? 6.615 -6.729 -4.959 1.00 95.25 134 LEU A CA 1
ATOM 1082 C C . LEU A 1 134 ? 8.041 -7.300 -4.983 1.00 95.25 134 LEU A C 1
ATOM 1084 O O . LEU A 1 134 ? 8.350 -8.122 -5.842 1.00 95.25 134 LEU A O 1
ATOM 1088 N N . GLU A 1 135 ? 8.894 -6.942 -4.023 1.00 94.25 135 GLU A N 1
ATOM 1089 C CA . GLU A 1 135 ? 10.270 -7.459 -3.930 1.00 94.25 135 GLU A CA 1
ATOM 1090 C C . GLU A 1 135 ? 10.301 -8.984 -3.768 1.00 94.25 135 GLU A C 1
ATOM 1092 O O . GLU A 1 135 ? 11.106 -9.666 -4.406 1.00 94.25 135 GLU A O 1
ATOM 1097 N N . SER A 1 136 ? 9.372 -9.552 -2.994 1.00 93.62 136 SER A N 1
ATOM 1098 C CA . SER A 1 136 ? 9.257 -11.008 -2.837 1.00 93.62 136 SER A CA 1
ATOM 1099 C C . SER A 1 136 ? 8.992 -11.702 -4.179 1.00 93.62 136 SER A C 1
ATOM 1101 O O . SER A 1 136 ? 9.617 -12.718 -4.496 1.00 93.62 136 SER A O 1
ATOM 1103 N N . LYS A 1 137 ? 8.124 -11.124 -5.021 1.00 93.56 137 LYS A N 1
ATOM 1104 C CA . LYS A 1 137 ? 7.893 -11.602 -6.393 1.00 93.56 137 LYS A CA 1
ATOM 1105 C C . LYS A 1 137 ? 9.156 -11.527 -7.252 1.00 93.56 137 LYS A C 1
ATOM 1107 O O . LYS A 1 137 ? 9.427 -12.465 -8.005 1.00 93.56 137 LYS A O 1
ATOM 1112 N N . LEU A 1 138 ? 9.938 -10.449 -7.149 1.00 91.44 138 LEU A N 1
ATOM 1113 C CA . LEU A 1 138 ? 11.193 -10.305 -7.901 1.00 91.44 138 LEU A CA 1
ATOM 1114 C C . LEU A 1 138 ? 12.202 -11.391 -7.529 1.00 91.44 138 LEU A C 1
ATOM 1116 O O . LEU A 1 138 ? 12.837 -11.971 -8.414 1.00 91.44 138 LEU A O 1
ATOM 1120 N N . LEU A 1 139 ? 12.321 -11.697 -6.236 1.00 91.06 139 LEU A N 1
ATOM 1121 C CA . LEU A 1 139 ? 13.202 -12.753 -5.739 1.00 91.06 139 LEU A CA 1
ATOM 1122 C C . LEU A 1 139 ? 12.786 -14.126 -6.277 1.00 91.06 139 LEU A C 1
ATOM 1124 O O . LEU A 1 139 ? 13.623 -14.853 -6.815 1.00 91.06 139 LEU A O 1
ATOM 1128 N N . ILE A 1 140 ? 11.491 -14.451 -6.216 1.00 91.81 140 ILE A N 1
ATOM 1129 C CA . ILE A 1 140 ? 10.951 -15.718 -6.735 1.00 91.81 140 ILE A CA 1
ATOM 1130 C C . ILE A 1 140 ? 11.199 -15.850 -8.243 1.00 91.81 140 ILE A C 1
ATOM 1132 O O . ILE A 1 140 ? 11.646 -16.900 -8.711 1.00 91.81 140 ILE A O 1
ATOM 1136 N N . ASN A 1 141 ? 10.955 -14.786 -9.010 1.00 89.81 141 ASN A N 1
ATOM 1137 C CA . ASN A 1 141 ? 11.170 -14.792 -10.457 1.00 89.81 141 ASN A CA 1
ATOM 1138 C C . ASN A 1 141 ? 12.653 -14.931 -10.825 1.00 89.81 141 ASN A C 1
ATOM 1140 O O . ASN A 1 141 ? 12.989 -15.660 -11.760 1.00 89.81 141 ASN A O 1
ATOM 1144 N N . SER A 1 142 ? 13.537 -14.267 -10.078 1.00 88.81 142 SER A N 1
ATOM 1145 C CA . SER A 1 142 ? 14.988 -14.359 -10.277 1.00 88.81 142 SER A CA 1
ATOM 1146 C C . SER A 1 142 ? 15.494 -15.774 -10.002 1.00 88.81 142 SER A C 1
ATOM 1148 O O . SER A 1 142 ? 16.226 -16.337 -10.814 1.00 88.81 142 SER A O 1
ATOM 1150 N N . TYR A 1 143 ? 15.040 -16.387 -8.907 1.00 90.00 143 TYR A N 1
ATOM 1151 C CA . TYR A 1 143 ? 15.386 -17.766 -8.566 1.00 90.00 143 TYR A CA 1
ATOM 1152 C C . TYR A 1 143 ? 14.878 -18.767 -9.613 1.00 90.00 143 TYR A C 1
ATOM 1154 O O . TYR A 1 143 ? 15.626 -19.641 -10.050 1.00 90.00 143 TYR A O 1
ATOM 1162 N N . ARG A 1 144 ? 13.634 -18.600 -10.086 1.00 89.44 144 ARG A N 1
ATOM 1163 C CA . ARG A 1 144 ? 13.066 -19.427 -11.162 1.00 89.44 144 ARG A CA 1
ATOM 1164 C C . ARG A 1 144 ? 13.903 -19.353 -12.440 1.00 89.44 144 ARG A C 1
ATOM 1166 O O . ARG A 1 144 ? 14.130 -20.387 -13.058 1.00 89.44 144 ARG A O 1
ATOM 1173 N N . ARG A 1 145 ? 14.362 -18.160 -12.831 1.00 87.31 145 ARG A N 1
ATOM 1174 C CA . ARG A 1 145 ? 15.199 -17.979 -14.028 1.00 87.31 145 ARG A CA 1
ATOM 1175 C C . ARG A 1 145 ? 16.518 -18.745 -13.908 1.00 87.31 145 ARG A C 1
ATOM 1177 O O . ARG A 1 145 ? 16.835 -19.526 -14.791 1.00 87.31 145 ARG A O 1
ATOM 1184 N N . ILE A 1 146 ? 17.206 -18.611 -12.772 1.00 89.12 146 ILE A N 1
ATOM 1185 C CA . ILE A 1 146 ? 18.470 -19.318 -12.501 1.00 89.12 146 ILE A CA 1
ATOM 1186 C C . ILE A 1 146 ? 18.294 -20.843 -12.580 1.00 89.12 146 ILE A C 1
ATOM 1188 O O . ILE A 1 146 ? 19.162 -21.539 -13.101 1.00 89.12 146 ILE A O 1
ATOM 1192 N N . LEU A 1 147 ? 17.183 -21.375 -12.061 1.00 88.88 147 LEU A N 1
ATOM 1193 C CA . LEU A 1 147 ? 16.894 -22.810 -12.133 1.00 88.88 147 LEU A CA 1
ATOM 1194 C C . LEU A 1 147 ? 16.635 -23.296 -13.563 1.00 88.88 147 LEU A C 1
ATOM 1196 O O . LEU A 1 147 ? 17.065 -24.391 -13.913 1.00 88.88 147 LEU A O 1
ATOM 1200 N N . LEU A 1 148 ? 15.938 -22.501 -14.378 1.00 89.25 148 LEU A N 1
ATOM 1201 C CA . LEU A 1 148 ? 15.685 -22.840 -15.779 1.00 89.25 148 LEU A CA 1
ATOM 1202 C C . LEU A 1 148 ? 16.983 -22.834 -16.591 1.00 89.25 148 LEU A C 1
ATOM 1204 O O . LEU A 1 148 ? 17.230 -23.787 -17.325 1.00 89.25 148 LEU A O 1
ATOM 1208 N N . ASP A 1 149 ? 17.838 -21.830 -16.391 1.00 86.81 149 ASP A N 1
ATOM 1209 C CA . ASP A 1 149 ? 19.130 -21.740 -17.079 1.00 86.81 149 ASP A CA 1
ATOM 1210 C C . ASP A 1 149 ? 20.015 -22.956 -16.747 1.00 86.81 149 ASP A C 1
ATOM 1212 O O . ASP A 1 149 ? 20.575 -23.574 -17.647 1.00 86.81 149 ASP A O 1
ATOM 1216 N N . ARG A 1 150 ? 20.048 -23.393 -15.478 1.00 82.44 150 ARG A N 1
ATOM 1217 C CA . ARG A 1 150 ? 20.799 -24.592 -15.048 1.00 82.44 150 ARG A CA 1
ATOM 1218 C C . ARG A 1 150 ? 20.303 -25.911 -15.638 1.00 82.44 150 ARG A C 1
ATOM 1220 O O . ARG A 1 150 ? 21.087 -26.842 -15.734 1.00 82.44 150 ARG A O 1
ATOM 1227 N N . ASN A 1 151 ? 19.023 -26.013 -15.987 1.00 76.44 151 ASN A N 1
ATOM 1228 C CA . ASN A 1 151 ? 18.450 -27.241 -16.547 1.00 76.44 151 ASN A CA 1
ATOM 1229 C C . ASN A 1 151 ? 18.578 -27.316 -18.079 1.00 76.44 151 ASN A C 1
ATOM 1231 O O . ASN A 1 151 ? 18.170 -28.314 -18.670 1.00 76.44 151 ASN A O 1
ATOM 1235 N N . THR A 1 152 ? 19.091 -26.262 -18.724 1.00 74.50 152 THR A N 1
ATOM 1236 C CA . THR A 1 152 ? 19.268 -26.183 -20.187 1.00 74.50 152 THR A CA 1
ATOM 1237 C C . THR A 1 152 ? 20.729 -26.283 -20.639 1.00 74.50 152 THR A C 1
ATOM 1239 O O . THR A 1 152 ? 20.982 -26.339 -21.841 1.00 74.50 152 THR A O 1
ATOM 1242 N N . THR A 1 153 ? 21.668 -26.340 -19.689 1.00 64.06 153 THR A N 1
ATOM 1243 C CA . THR A 1 153 ? 23.112 -26.565 -19.885 1.00 64.06 153 THR A CA 1
ATOM 1244 C C . THR A 1 153 ? 23.508 -27.967 -19.458 1.00 64.06 153 THR A C 1
ATOM 1246 O O . THR A 1 153 ? 24.304 -28.598 -20.182 1.00 64.06 153 THR A O 1
#

Organism: NCBI:txid86666